Protein AF-A0AAW6RQM3-F1 (afdb_monomer_lite)

Organism: Acinetobacter johnsonii (NCBI:txid40214)

pLDDT: mean 79.22, std 14.65, range [39.81, 96.75]

Structure (mmCIF, N/CA/C/O backbone):
data_AF-A0AAW6RQM3-F1
#
_entry.id   AF-A0AAW6RQM3-F1
#
loop_
_atom_site.group_PDB
_atom_site.id
_atom_site.type_symbol
_atom_site.label_atom_id
_atom_site.label_alt_id
_atom_site.label_comp_id
_atom_site.label_asym_id
_atom_site.label_entity_id
_atom_site.label_seq_id
_atom_site.pdbx_PDB_ins_code
_atom_site.Cartn_x
_atom_site.Cartn_y
_atom_site.Cartn_z
_atom_site.occupancy
_atom_site.B_iso_or_equiv
_atom_site.auth_seq_id
_atom_site.auth_comp_id
_atom_site.auth_asym_id
_atom_site.auth_atom_id
_atom_site.pdbx_PDB_model_num
ATOM 1 N N . MET A 1 1 ? 17.556 -6.503 17.829 1.00 55.44 1 MET A N 1
ATOM 2 C CA . MET A 1 1 ? 17.021 -5.610 16.778 1.00 55.44 1 MET A CA 1
ATOM 3 C C . MET A 1 1 ? 15.930 -4.768 17.434 1.00 55.44 1 MET A C 1
ATOM 5 O O . MET A 1 1 ? 15.335 -5.289 18.369 1.00 55.44 1 MET A O 1
ATOM 9 N N . SER A 1 2 ? 15.741 -3.484 17.096 1.00 66.31 2 SER A N 1
ATOM 10 C CA . SER A 1 2 ? 14.619 -2.716 17.677 1.00 66.31 2 SER A CA 1
ATOM 11 C C . SER A 1 2 ? 13.314 -3.087 16.972 1.00 66.31 2 SER A C 1
ATOM 13 O O . SER A 1 2 ? 13.346 -3.483 15.806 1.00 66.31 2 SER A O 1
ATOM 15 N N . LEU A 1 3 ? 12.190 -2.946 17.678 1.00 62.66 3 LEU A N 1
ATOM 16 C CA . LEU A 1 3 ? 10.848 -3.241 17.168 1.00 62.66 3 LEU A CA 1
ATOM 17 C C . LEU A 1 3 ? 10.543 -2.453 15.880 1.00 62.66 3 LEU A C 1
ATOM 19 O O . LEU A 1 3 ? 9.999 -2.998 14.927 1.00 62.66 3 LEU A O 1
ATOM 23 N N . ASP A 1 4 ? 10.992 -1.198 15.818 1.00 67.12 4 ASP A N 1
ATOM 24 C CA . ASP A 1 4 ? 10.806 -0.311 14.661 1.00 67.12 4 ASP A CA 1
ATOM 25 C C . ASP A 1 4 ? 11.486 -0.858 13.401 1.00 67.12 4 ASP A C 1
ATOM 27 O O . ASP A 1 4 ? 10.948 -0.785 12.299 1.00 67.12 4 ASP A O 1
ATOM 31 N N . LYS A 1 5 ? 12.651 -1.488 13.578 1.00 61.16 5 LYS A N 1
ATOM 32 C CA . LYS A 1 5 ? 13.423 -2.073 12.483 1.00 61.16 5 LYS A CA 1
ATOM 33 C C . LYS A 1 5 ? 12.808 -3.380 11.982 1.00 61.16 5 LYS A C 1
ATOM 35 O O . LYS A 1 5 ? 12.952 -3.715 10.813 1.00 61.16 5 LYS A O 1
ATOM 40 N N . GLU A 1 6 ? 12.129 -4.124 12.855 1.00 62.62 6 GLU A N 1
ATOM 41 C CA . GLU A 1 6 ? 11.342 -5.300 12.461 1.00 62.62 6 GLU A CA 1
ATOM 42 C C . GLU A 1 6 ? 10.088 -4.890 11.683 1.00 62.62 6 GLU A C 1
ATOM 44 O O . GLU A 1 6 ? 9.779 -5.506 10.666 1.00 62.62 6 GLU A O 1
ATOM 49 N N . ILE A 1 7 ? 9.416 -3.814 12.100 1.00 66.38 7 ILE A N 1
ATOM 50 C CA . ILE A 1 7 ? 8.237 -3.274 11.410 1.00 66.38 7 ILE A CA 1
ATOM 51 C C . ILE A 1 7 ? 8.599 -2.749 10.012 1.00 66.38 7 ILE A C 1
ATOM 53 O O . ILE A 1 7 ? 7.886 -3.051 9.056 1.00 66.38 7 ILE A O 1
ATOM 57 N N . GLU A 1 8 ? 9.722 -2.039 9.857 1.00 61.75 8 GLU A N 1
ATOM 58 C CA . GLU A 1 8 ? 10.212 -1.589 8.543 1.00 61.75 8 GLU A CA 1
ATOM 59 C C . GLU A 1 8 ? 10.512 -2.755 7.592 1.00 61.75 8 GLU A C 1
ATOM 61 O O . GLU A 1 8 ? 10.130 -2.723 6.420 1.00 61.75 8 GLU A O 1
ATOM 66 N N . VAL A 1 9 ? 11.179 -3.802 8.089 1.00 70.00 9 VAL A N 1
ATOM 67 C CA . VAL A 1 9 ? 11.518 -4.987 7.285 1.00 70.00 9 VAL A CA 1
ATOM 68 C C . VAL A 1 9 ? 10.251 -5.717 6.843 1.00 70.00 9 VAL A C 1
ATOM 70 O O . VAL A 1 9 ? 10.106 -6.022 5.660 1.00 70.00 9 VAL A O 1
ATOM 73 N N . ILE A 1 10 ? 9.305 -5.926 7.763 1.00 70.62 10 ILE A N 1
ATOM 74 C CA . ILE A 1 10 ? 8.017 -6.565 7.468 1.00 70.62 10 ILE A CA 1
ATOM 75 C C . ILE A 1 10 ? 7.222 -5.732 6.453 1.00 70.62 10 ILE A C 1
ATOM 77 O O . ILE A 1 10 ? 6.669 -6.284 5.502 1.00 70.62 10 ILE A O 1
ATOM 81 N N . GLY A 1 11 ? 7.198 -4.405 6.607 1.00 65.69 11 GLY A N 1
ATOM 82 C CA . GLY A 1 11 ? 6.559 -3.499 5.652 1.00 65.69 11 GLY A CA 1
ATOM 83 C C . GLY A 1 11 ? 7.171 -3.605 4.253 1.00 65.69 11 GLY A C 1
ATOM 84 O O . GLY A 1 11 ? 6.445 -3.739 3.267 1.00 65.69 11 GLY A O 1
ATOM 85 N N . SER A 1 12 ? 8.504 -3.623 4.165 1.00 59.34 12 SER A N 1
ATOM 86 C CA . SER A 1 12 ? 9.237 -3.740 2.899 1.00 59.34 12 SER A CA 1
ATOM 87 C C . SER A 1 12 ? 9.002 -5.083 2.198 1.00 59.34 12 SER A C 1
ATOM 89 O O . SER A 1 12 ? 8.814 -5.125 0.980 1.00 59.34 12 SER A O 1
ATOM 91 N N . GLU A 1 13 ? 8.966 -6.187 2.948 1.00 68.44 13 GLU A N 1
ATOM 92 C CA . GLU A 1 13 ? 8.677 -7.513 2.392 1.00 68.44 13 GLU A CA 1
ATOM 93 C C . GLU A 1 13 ? 7.232 -7.621 1.895 1.00 68.44 13 GLU A C 1
ATOM 95 O O . GLU A 1 13 ? 7.010 -8.110 0.789 1.00 68.44 13 GLU A O 1
ATOM 100 N N . LEU A 1 14 ? 6.254 -7.088 2.635 1.00 61.41 14 LEU A N 1
ATOM 101 C CA . LEU A 1 14 ? 4.848 -7.068 2.210 1.00 61.41 14 LEU A CA 1
ATOM 102 C C . LEU A 1 14 ? 4.644 -6.309 0.890 1.00 61.41 14 LEU A C 1
ATOM 104 O O . LEU A 1 14 ? 3.842 -6.731 0.055 1.00 61.41 14 LEU A O 1
ATOM 108 N N . ILE A 1 15 ? 5.396 -5.226 0.675 1.00 60.41 15 ILE A N 1
ATOM 109 C CA . ILE A 1 15 ? 5.378 -4.450 -0.573 1.00 60.41 15 ILE A CA 1
ATOM 110 C C . ILE A 1 15 ? 6.005 -5.239 -1.733 1.00 60.41 15 ILE A C 1
ATOM 112 O O . ILE A 1 15 ? 5.509 -5.193 -2.855 1.00 60.41 15 ILE A O 1
ATOM 116 N N . LYS A 1 16 ? 7.069 -6.011 -1.492 1.00 59.16 16 LYS A N 1
ATOM 117 C CA . LYS A 1 16 ? 7.658 -6.857 -2.545 1.00 59.16 16 LYS A CA 1
ATOM 118 C C . LYS A 1 16 ? 6.693 -7.944 -3.014 1.00 59.16 16 LYS A C 1
ATOM 120 O O . LYS A 1 16 ? 6.548 -8.144 -4.214 1.00 59.16 16 LYS A O 1
ATOM 125 N N . VAL A 1 17 ? 5.983 -8.598 -2.092 1.00 58.81 17 VAL A N 1
ATOM 126 C CA . VAL A 1 17 ? 5.018 -9.655 -2.450 1.00 58.81 17 VAL A CA 1
ATOM 127 C C . VAL A 1 17 ? 3.786 -9.080 -3.171 1.00 58.81 17 VAL A C 1
ATOM 129 O O . VAL A 1 17 ? 3.161 -9.778 -3.969 1.00 58.81 17 VAL A O 1
ATOM 132 N N . SER A 1 18 ? 3.419 -7.813 -2.936 1.00 56.22 18 SER A N 1
ATOM 133 C CA . SER A 1 18 ? 2.317 -7.169 -3.667 1.00 56.22 18 SER A CA 1
ATOM 134 C C . SER A 1 18 ? 2.695 -6.782 -5.103 1.00 56.22 18 SER A C 1
ATOM 136 O O . SER A 1 18 ? 1.834 -6.836 -5.983 1.00 56.22 18 SER A O 1
ATOM 138 N N . LEU A 1 19 ? 3.971 -6.469 -5.359 1.00 57.12 19 LEU A N 1
ATOM 139 C CA . LEU A 1 19 ? 4.502 -6.182 -6.697 1.00 57.12 19 LEU A CA 1
ATOM 140 C C . LEU A 1 19 ? 4.594 -7.425 -7.601 1.00 57.12 19 LEU A C 1
ATOM 142 O O . LEU A 1 19 ? 4.492 -7.283 -8.817 1.00 57.12 19 LEU A O 1
ATOM 146 N N . ASP A 1 20 ? 4.681 -8.636 -7.036 1.00 57.03 20 ASP A N 1
ATOM 147 C CA . ASP A 1 20 ? 4.687 -9.908 -7.790 1.00 57.03 20 ASP A CA 1
ATOM 148 C C . ASP A 1 20 ? 3.310 -10.288 -8.396 1.00 57.03 20 ASP A C 1
ATOM 150 O O . ASP A 1 20 ? 3.127 -11.367 -8.963 1.00 57.03 20 ASP A O 1
ATOM 154 N N . GLY A 1 21 ? 2.319 -9.391 -8.337 1.00 54.12 21 GLY A N 1
ATOM 155 C CA . GLY A 1 21 ? 1.167 -9.417 -9.243 1.00 54.12 21 GLY A CA 1
ATOM 156 C C . GLY A 1 21 ? 0.035 -10.383 -8.884 1.00 54.12 21 GLY A C 1
ATOM 157 O O . GLY A 1 21 ? -0.908 -10.528 -9.665 1.00 54.12 21 GLY A O 1
ATOM 158 N N . ASN A 1 22 ? 0.043 -11.020 -7.710 1.00 67.38 22 ASN A N 1
ATOM 159 C CA . ASN A 1 22 ? -1.125 -11.786 -7.280 1.00 67.38 22 ASN A CA 1
ATOM 160 C C . ASN A 1 22 ? -2.126 -10.877 -6.553 1.00 67.38 22 ASN A C 1
ATOM 162 O O . ASN A 1 22 ? -1.915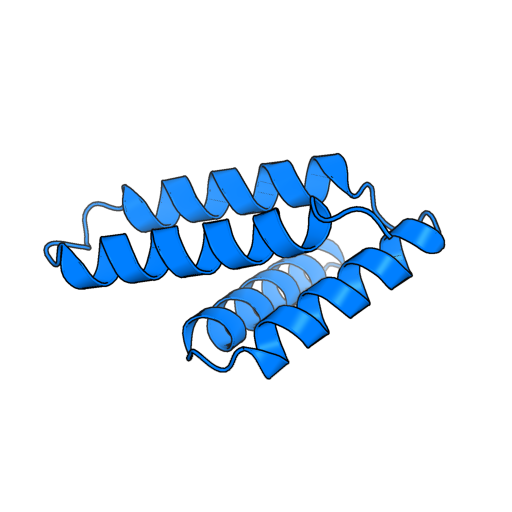 -10.476 -5.408 1.00 67.38 22 ASN A O 1
ATOM 166 N N . SER A 1 23 ? -3.253 -10.594 -7.211 1.00 73.44 23 SER A N 1
ATOM 167 C CA . SER A 1 23 ? -4.412 -9.913 -6.611 1.00 73.44 23 SER A CA 1
ATOM 168 C C . SER A 1 23 ? -4.802 -10.479 -5.236 1.00 73.44 23 SER A C 1
ATOM 170 O O . SER A 1 23 ? -5.205 -9.717 -4.360 1.00 73.44 23 SER A O 1
ATOM 172 N N . ALA A 1 24 ? -4.602 -11.782 -5.004 1.00 78.69 24 ALA A N 1
ATOM 173 C CA . ALA A 1 24 ? -4.835 -12.417 -3.711 1.00 78.69 24 ALA A CA 1
ATOM 174 C C . ALA A 1 24 ? -3.899 -11.898 -2.607 1.00 78.69 24 ALA A C 1
ATOM 176 O O . ALA A 1 24 ? -4.362 -11.667 -1.493 1.00 78.69 24 ALA A O 1
ATOM 177 N N . THR A 1 25 ? -2.613 -11.668 -2.901 1.00 82.12 25 THR A N 1
ATOM 178 C CA . THR A 1 25 ? -1.677 -11.078 -1.933 1.00 82.12 25 THR A CA 1
ATOM 179 C C . THR A 1 25 ? -2.112 -9.664 -1.585 1.00 82.12 25 THR A C 1
ATOM 181 O O . THR A 1 2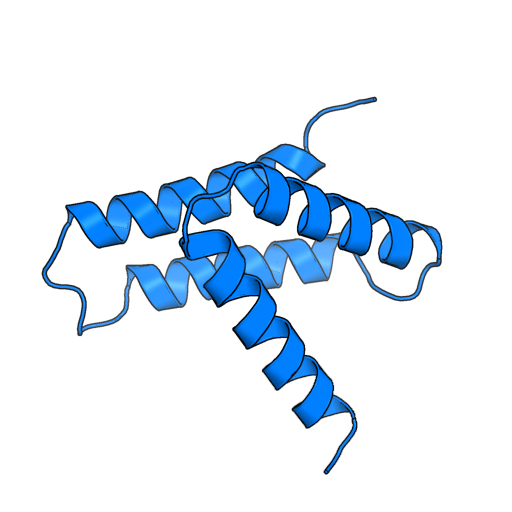5 ? -2.226 -9.340 -0.407 1.00 82.12 25 THR A O 1
ATOM 184 N N . ARG A 1 26 ? -2.401 -8.831 -2.592 1.00 84.81 26 ARG A N 1
ATOM 185 C CA . ARG A 1 26 ? -2.845 -7.446 -2.374 1.00 84.81 26 ARG A CA 1
ATOM 186 C C . ARG A 1 26 ? -4.069 -7.396 -1.455 1.00 84.81 26 ARG A C 1
ATOM 188 O O . ARG A 1 26 ? -4.061 -6.692 -0.451 1.00 84.81 26 ARG A O 1
ATOM 195 N N . LEU A 1 27 ? -5.074 -8.225 -1.741 1.00 83.88 27 LEU A N 1
ATOM 196 C CA . LEU A 1 27 ? -6.280 -8.340 -0.919 1.00 83.88 27 LEU A CA 1
ATOM 197 C C . LEU A 1 27 ? -5.991 -8.884 0.487 1.00 83.88 27 LEU A C 1
ATOM 199 O O . LEU A 1 27 ? -6.603 -8.433 1.453 1.00 83.88 27 LEU A O 1
ATOM 203 N N . LEU A 1 28 ? -5.058 -9.830 0.633 1.00 89.06 28 LEU A N 1
ATOM 204 C CA . LEU A 1 28 ? -4.651 -10.353 1.939 1.00 89.06 28 LEU A CA 1
ATOM 205 C C . LEU A 1 28 ? -3.989 -9.267 2.797 1.00 89.06 28 LEU A C 1
ATOM 207 O O . LEU A 1 28 ? -4.324 -9.135 3.974 1.00 89.06 28 LEU A O 1
ATOM 211 N N . VAL A 1 29 ? -3.104 -8.460 2.204 1.00 89.62 29 VAL A N 1
ATOM 212 C CA . VAL A 1 29 ? -2.493 -7.300 2.870 1.00 89.62 29 VAL A CA 1
ATOM 213 C C . VAL A 1 29 ? -3.566 -6.277 3.240 1.00 89.62 29 VAL A C 1
ATOM 215 O O . VAL A 1 29 ? -3.594 -5.817 4.379 1.00 89.62 29 VAL A O 1
ATOM 218 N N . GLY A 1 30 ? -4.493 -5.973 2.327 1.00 90.25 30 GLY A N 1
ATOM 219 C CA . GLY A 1 30 ? -5.628 -5.089 2.601 1.00 90.25 30 GLY A CA 1
ATOM 220 C C . GLY A 1 30 ? -6.474 -5.560 3.789 1.00 90.25 30 GLY A C 1
ATOM 221 O O . GLY A 1 30 ? -6.761 -4.785 4.703 1.00 90.25 30 GLY A O 1
ATOM 222 N N . ASN A 1 31 ? -6.797 -6.855 3.838 1.00 91.19 31 ASN A N 1
ATOM 223 C CA . ASN A 1 31 ? -7.522 -7.467 4.954 1.00 91.19 31 ASN A CA 1
ATOM 224 C C . ASN A 1 31 ? -6.753 -7.382 6.277 1.00 91.19 31 ASN A C 1
ATOM 226 O O . ASN A 1 31 ? -7.355 -7.084 7.309 1.00 91.19 31 ASN A O 1
ATOM 230 N N . LEU A 1 32 ? -5.437 -7.614 6.264 1.00 93.69 32 LEU A N 1
ATOM 231 C CA . LEU A 1 32 ? -4.602 -7.479 7.458 1.00 93.69 32 LEU A CA 1
ATOM 232 C C . LEU A 1 32 ? -4.623 -6.040 7.988 1.00 93.69 32 LEU A C 1
ATOM 234 O O . LEU A 1 32 ? -4.847 -5.831 9.178 1.00 93.69 32 LEU A O 1
ATOM 238 N N . VAL A 1 33 ? -4.449 -5.050 7.113 1.00 93.75 33 VAL A N 1
ATOM 239 C CA . VAL A 1 33 ? -4.491 -3.626 7.481 1.00 93.75 33 VAL A CA 1
ATOM 240 C C . VAL A 1 33 ? -5.853 -3.257 8.068 1.00 93.75 33 VAL A C 1
ATOM 242 O O . VAL A 1 33 ? -5.910 -2.655 9.139 1.00 93.75 33 VAL A O 1
ATOM 245 N N . ASN A 1 34 ? -6.954 -3.673 7.432 1.00 91.75 34 ASN A N 1
ATOM 246 C CA . ASN A 1 34 ? -8.305 -3.437 7.951 1.00 91.75 34 ASN A CA 1
ATOM 247 C C . ASN A 1 34 ? -8.520 -4.088 9.322 1.00 91.75 34 ASN A C 1
ATOM 249 O O . ASN A 1 34 ? -9.082 -3.460 10.221 1.00 91.75 34 ASN A O 1
ATOM 253 N N . PHE A 1 35 ? -8.036 -5.317 9.520 1.00 94.06 35 PHE A N 1
ATOM 254 C CA . PHE A 1 35 ? -8.089 -5.977 10.820 1.00 94.06 35 PHE A CA 1
ATOM 255 C C . PHE A 1 35 ? -7.327 -5.180 11.888 1.00 94.06 35 PHE A C 1
ATOM 257 O O . PHE A 1 35 ? -7.893 -4.894 12.943 1.00 94.06 35 PHE A O 1
ATOM 264 N N . LEU A 1 36 ? -6.088 -4.765 11.615 1.00 94.25 36 LEU A N 1
ATOM 265 C CA . LEU A 1 36 ? -5.268 -3.997 12.560 1.00 94.25 36 LEU A CA 1
ATOM 266 C C . LEU A 1 36 ? -5.888 -2.629 12.884 1.00 94.25 36 LEU A C 1
ATOM 268 O O . LEU A 1 36 ? -5.926 -2.234 14.052 1.00 94.25 36 LEU A O 1
ATOM 272 N N . ALA A 1 37 ? -6.435 -1.943 11.878 1.00 91.88 37 ALA A N 1
ATOM 273 C CA . ALA A 1 37 ? -7.152 -0.684 12.057 1.00 91.88 37 ALA A CA 1
ATOM 274 C C . ALA A 1 37 ? -8.426 -0.870 12.899 1.00 91.88 37 ALA A C 1
ATOM 276 O O . ALA A 1 37 ? -8.657 -0.110 13.835 1.00 91.88 37 ALA A O 1
ATOM 277 N N . SER A 1 38 ? -9.206 -1.935 12.664 1.00 94.00 38 SER A N 1
ATOM 278 C CA . SER A 1 38 ? -10.405 -2.253 13.467 1.00 94.00 38 SER A CA 1
ATOM 279 C C . SER A 1 38 ? -10.094 -2.534 14.944 1.00 94.00 38 SER A C 1
ATOM 281 O O . SER A 1 38 ? -10.972 -2.456 15.804 1.00 94.00 38 SER A O 1
ATOM 283 N N . LYS A 1 39 ? -8.835 -2.870 15.247 1.00 96.25 39 LYS A N 1
ATOM 284 C CA . LYS A 1 39 ? -8.321 -3.084 16.603 1.00 96.25 39 LYS A CA 1
ATOM 285 C C . LYS A 1 39 ? -7.652 -1.842 17.199 1.00 96.25 39 LYS A C 1
ATOM 287 O O . LYS A 1 39 ? -7.141 -1.940 18.310 1.00 96.25 39 LYS A O 1
ATOM 292 N N . ASN A 1 40 ? -7.663 -0.702 16.500 1.00 93.19 40 ASN A N 1
ATOM 293 C CA . ASN A 1 40 ? -6.944 0.525 16.865 1.00 93.19 40 ASN A CA 1
ATOM 294 C C . ASN A 1 40 ? -5.433 0.310 17.091 1.00 93.19 40 ASN A C 1
ATOM 296 O O . ASN A 1 40 ? -4.822 1.013 17.891 1.00 93.19 40 ASN A O 1
ATOM 300 N N . ILE A 1 41 ? -4.829 -0.679 16.420 1.00 96.75 41 ILE A N 1
ATOM 301 C CA . ILE A 1 41 ? -3.378 -0.933 16.499 1.00 96.75 41 ILE A CA 1
ATOM 302 C C . ILE A 1 41 ? -2.620 0.027 15.579 1.00 96.75 41 ILE A C 1
ATOM 304 O O . ILE A 1 41 ? -1.515 0.451 15.902 1.00 96.75 41 ILE A O 1
ATOM 308 N N . ILE A 1 42 ? -3.225 0.370 14.440 1.00 93.50 42 ILE A N 1
ATOM 309 C CA . ILE A 1 42 ? -2.686 1.318 13.465 1.00 93.50 42 ILE A CA 1
ATOM 310 C C . ILE A 1 42 ? -3.749 2.349 13.095 1.00 93.50 42 ILE A C 1
ATOM 312 O O . ILE A 1 42 ? -4.948 2.057 13.138 1.00 93.50 42 ILE A O 1
ATOM 316 N N . ASN A 1 43 ? -3.304 3.527 12.663 1.00 94.44 43 ASN A N 1
ATOM 317 C CA . ASN A 1 43 ? -4.151 4.494 11.983 1.00 94.44 43 ASN A CA 1
ATOM 318 C C . ASN A 1 43 ? -4.167 4.179 10.479 1.00 94.44 43 ASN A C 1
ATOM 320 O O . ASN A 1 43 ? -3.126 4.154 9.820 1.00 94.44 43 ASN A O 1
ATOM 324 N N . ARG A 1 44 ? -5.359 3.920 9.934 1.00 91.19 44 ARG A N 1
ATOM 325 C CA . ARG A 1 44 ? -5.526 3.593 8.513 1.00 91.19 44 ARG A CA 1
ATOM 326 C C . ARG A 1 44 ? -5.126 4.753 7.600 1.00 91.19 44 ARG A C 1
ATOM 328 O O . ARG A 1 44 ? -4.568 4.502 6.538 1.00 91.19 44 ARG A O 1
ATOM 335 N N . ASP A 1 45 ? -5.405 5.990 7.991 1.00 93.00 45 ASP A N 1
ATOM 336 C CA . ASP A 1 45 ? -5.154 7.150 7.134 1.00 93.00 45 ASP A CA 1
ATOM 337 C C . ASP A 1 45 ? -3.648 7.433 7.031 1.00 93.00 45 ASP A C 1
ATOM 339 O O . ASP A 1 45 ? -3.144 7.628 5.928 1.00 93.00 45 ASP A O 1
ATOM 343 N N . GLU A 1 46 ? -2.918 7.319 8.147 1.00 95.19 46 GLU A N 1
ATOM 344 C CA . GLU A 1 46 ? -1.446 7.394 8.172 1.00 95.19 46 GLU A CA 1
ATOM 345 C C . GLU A 1 46 ? -0.811 6.275 7.336 1.00 95.19 46 GLU A C 1
ATOM 347 O O . GLU A 1 46 ? 0.114 6.510 6.560 1.00 95.19 46 GLU A O 1
ATOM 352 N N . TYR A 1 47 ? -1.346 5.053 7.429 1.00 94.19 47 TYR A N 1
ATOM 353 C CA . TYR A 1 47 ? -0.910 3.948 6.577 1.00 94.19 47 TYR A CA 1
ATOM 354 C C . TYR A 1 47 ? -1.092 4.270 5.084 1.00 94.19 47 TYR A C 1
ATOM 356 O O . TYR A 1 47 ? -0.181 4.055 4.285 1.00 94.19 47 TYR A O 1
ATOM 364 N N . LEU A 1 48 ? -2.259 4.793 4.691 1.00 93.75 48 LEU A N 1
ATOM 365 C CA . LEU A 1 48 ? -2.541 5.134 3.294 1.00 93.75 48 LEU A CA 1
ATOM 366 C C . LEU A 1 48 ? -1.674 6.288 2.780 1.00 93.75 48 LEU A C 1
ATOM 368 O O . LEU A 1 48 ? -1.348 6.313 1.592 1.00 93.75 48 LEU A O 1
ATOM 372 N N . GLU A 1 49 ? -1.304 7.235 3.639 1.00 94.88 49 GLU A N 1
ATOM 373 C CA . GLU A 1 49 ? -0.336 8.283 3.313 1.00 94.88 49 GLU A CA 1
ATOM 374 C C . GLU A 1 49 ? 1.046 7.682 3.037 1.00 94.88 49 GLU A C 1
ATOM 376 O O . GLU A 1 49 ? 1.588 7.885 1.950 1.00 94.88 49 GLU A O 1
ATOM 381 N N . TYR A 1 50 ? 1.538 6.815 3.924 1.00 94.38 50 TYR A N 1
ATOM 382 C CA . TYR A 1 50 ? 2.822 6.132 3.747 1.00 94.38 50 TYR A CA 1
ATOM 383 C C . TYR A 1 50 ? 2.879 5.274 2.468 1.00 94.38 50 TYR A C 1
ATOM 385 O O . TYR A 1 50 ? 3.893 5.229 1.763 1.00 94.38 50 TYR A O 1
ATOM 393 N N . VAL A 1 51 ? 1.769 4.615 2.112 1.00 92.62 51 VAL A N 1
ATOM 394 C CA . VAL A 1 51 ? 1.643 3.864 0.850 1.00 92.62 51 VAL A CA 1
ATOM 395 C C . VAL A 1 51 ? 1.809 4.789 -0.364 1.00 92.62 51 VAL A C 1
ATOM 397 O O . VAL A 1 51 ? 2.501 4.420 -1.315 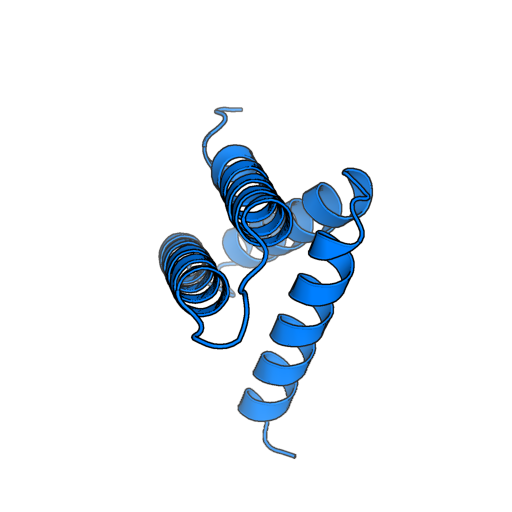1.00 92.62 51 VAL A O 1
ATOM 400 N N . LYS A 1 52 ? 1.226 5.996 -0.348 1.00 93.12 52 LYS A N 1
ATOM 401 C CA . LYS A 1 52 ? 1.381 6.981 -1.437 1.00 93.12 52 LYS A CA 1
ATOM 402 C C . LYS A 1 52 ? 2.808 7.509 -1.524 1.00 93.12 52 LYS A C 1
ATOM 404 O O . LYS A 1 52 ? 3.359 7.557 -2.619 1.00 93.12 52 LYS A O 1
ATOM 409 N N . GLU A 1 53 ? 3.418 7.846 -0.392 1.00 92.25 53 GLU A N 1
ATOM 410 C CA . GLU A 1 53 ? 4.813 8.301 -0.348 1.00 92.25 53 GLU A CA 1
ATOM 411 C C . GLU A 1 53 ? 5.760 7.242 -0.915 1.00 92.25 53 GLU A C 1
ATOM 413 O O . GLU A 1 53 ? 6.640 7.549 -1.718 1.00 92.25 53 GLU A O 1
ATOM 418 N N . THR A 1 54 ? 5.530 5.974 -0.571 1.00 90.44 54 THR A N 1
ATOM 419 C CA . THR A 1 54 ? 6.312 4.853 -1.098 1.00 90.44 54 THR A CA 1
ATOM 420 C C . THR A 1 54 ? 6.130 4.694 -2.609 1.00 90.44 54 THR A C 1
ATOM 422 O O . THR A 1 54 ? 7.115 4.515 -3.327 1.00 90.44 54 THR A O 1
ATOM 425 N N . ARG A 1 55 ? 4.892 4.792 -3.120 1.00 90.69 55 ARG A N 1
ATOM 426 C CA . ARG A 1 55 ? 4.620 4.795 -4.568 1.00 90.69 55 ARG A CA 1
ATOM 427 C C . ARG A 1 55 ? 5.410 5.899 -5.261 1.00 90.69 55 ARG A C 1
ATOM 429 O O . ARG A 1 55 ? 6.045 5.648 -6.285 1.00 90.69 55 ARG A O 1
ATOM 436 N N . ASP A 1 56 ? 5.358 7.112 -4.724 1.00 90.25 56 ASP A N 1
ATOM 437 C CA . ASP A 1 56 ? 5.984 8.288 -5.326 1.00 90.25 56 ASP A CA 1
ATOM 438 C C . ASP A 1 56 ? 7.511 8.180 -5.268 1.00 90.25 56 ASP A C 1
ATOM 440 O O . ASP A 1 56 ? 8.182 8.465 -6.254 1.00 90.25 56 ASP A O 1
ATOM 444 N N . PHE A 1 57 ? 8.072 7.676 -4.168 1.00 88.69 57 PHE A N 1
ATOM 445 C CA . PHE A 1 57 ? 9.501 7.389 -4.056 1.00 88.69 57 PHE A CA 1
ATOM 446 C C . PHE A 1 57 ? 9.966 6.363 -5.096 1.00 88.69 57 PHE A C 1
ATOM 448 O O . PHE A 1 57 ? 10.946 6.598 -5.803 1.00 88.69 57 PHE A O 1
ATOM 455 N N . LEU A 1 58 ? 9.249 5.242 -5.225 1.00 84.69 58 LEU A N 1
ATOM 456 C CA . LEU A 1 58 ? 9.611 4.180 -6.162 1.00 84.69 58 LEU A CA 1
ATOM 457 C C . LEU A 1 58 ? 9.429 4.612 -7.618 1.00 84.69 58 LEU A C 1
ATOM 459 O O . LEU A 1 58 ? 10.263 4.283 -8.450 1.00 84.69 58 LEU A O 1
ATOM 463 N N . SER A 1 59 ? 8.369 5.357 -7.932 1.00 83.50 59 SER A N 1
ATOM 464 C CA . SER A 1 59 ? 8.079 5.793 -9.304 1.00 83.50 59 SER A CA 1
ATOM 465 C C . SER A 1 59 ? 8.889 7.008 -9.768 1.00 83.50 59 SER A C 1
ATOM 467 O O . SER A 1 59 ? 9.042 7.186 -10.973 1.00 83.50 59 SER A O 1
ATOM 469 N N . ASN A 1 60 ? 9.426 7.813 -8.844 1.00 82.31 60 ASN A N 1
ATOM 470 C CA . ASN A 1 60 ? 10.307 8.949 -9.147 1.00 82.31 60 ASN A CA 1
ATOM 471 C C . ASN A 1 60 ? 11.803 8.622 -8.965 1.00 82.31 60 ASN A C 1
ATOM 473 O O . ASN A 1 60 ? 12.651 9.497 -9.152 1.00 82.31 60 ASN A O 1
ATOM 477 N N . GLY A 1 61 ? 12.143 7.393 -8.562 1.00 71.50 61 GLY A N 1
ATOM 478 C CA . GLY A 1 61 ? 13.522 6.959 -8.357 1.00 71.50 61 GLY A CA 1
ATOM 479 C C . GLY A 1 61 ? 14.335 6.992 -9.655 1.00 71.50 61 GLY A C 1
ATOM 480 O O . GLY A 1 61 ? 13.911 6.461 -10.677 1.00 71.50 61 GLY A O 1
ATOM 481 N N . ALA A 1 62 ? 15.533 7.579 -9.597 1.00 50.12 62 ALA A N 1
ATOM 482 C CA . ALA A 1 62 ? 16.410 7.843 -10.747 1.00 50.12 62 ALA A CA 1
ATOM 483 C C . ALA A 1 62 ? 16.948 6.594 -11.485 1.00 50.12 62 ALA A C 1
ATOM 485 O O . ALA A 1 62 ? 17.659 6.740 -12.474 1.00 50.12 62 ALA A O 1
ATOM 486 N N . GLU A 1 63 ? 16.634 5.384 -11.012 1.00 56.97 63 GLU A N 1
ATOM 487 C CA . GLU A 1 63 ? 17.105 4.109 -11.578 1.00 56.97 63 GLU A CA 1
ATOM 488 C C . GLU A 1 63 ? 16.039 3.361 -12.397 1.00 56.97 63 GLU A C 1
ATOM 490 O O . GLU A 1 63 ? 16.303 2.265 -12.887 1.00 56.97 63 GLU A O 1
ATOM 495 N N . L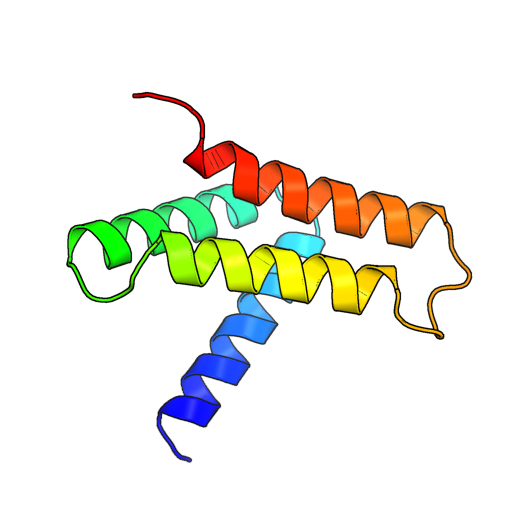EU A 1 64 ? 14.835 3.922 -12.548 1.00 61.59 64 LEU A N 1
ATOM 496 C CA . LEU A 1 64 ? 13.804 3.362 -13.420 1.00 61.59 64 LEU A CA 1
ATOM 497 C C . LEU A 1 64 ? 13.739 4.166 -14.720 1.00 61.59 64 LEU A C 1
ATOM 499 O O . LEU A 1 64 ? 13.031 5.158 -14.834 1.00 61.59 64 LEU A O 1
ATOM 503 N N . ASP A 1 65 ? 14.480 3.711 -15.717 1.00 65.94 65 ASP A N 1
ATOM 504 C CA . ASP A 1 65 ? 14.441 4.168 -17.109 1.00 65.94 65 ASP A CA 1
ATOM 505 C C . ASP A 1 65 ? 13.372 3.432 -17.948 1.00 65.94 65 ASP A C 1
ATOM 507 O O . ASP A 1 65 ? 13.255 3.634 -19.156 1.00 65.94 65 ASP A O 1
ATOM 511 N N . ASP A 1 66 ? 12.555 2.600 -17.297 1.00 79.12 66 ASP A N 1
ATOM 512 C CA . ASP A 1 66 ? 11.514 1.774 -17.904 1.00 79.12 66 ASP A CA 1
ATOM 513 C C . ASP A 1 66 ? 10.115 2.278 -17.509 1.00 79.12 66 ASP A C 1
ATOM 515 O O . ASP A 1 66 ? 9.615 2.013 -16.408 1.00 79.12 66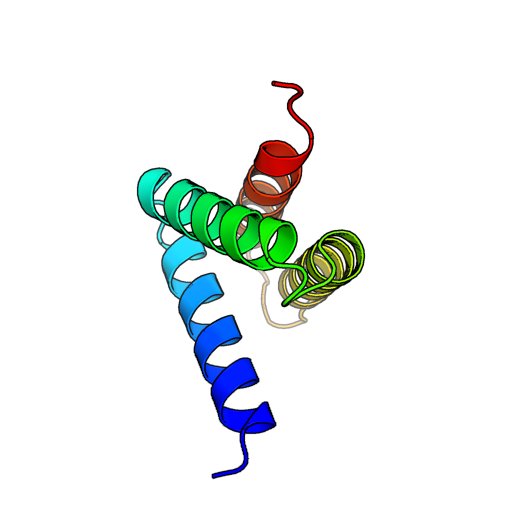 ASP A O 1
ATOM 519 N N . GLU A 1 67 ? 9.473 3.001 -18.431 1.00 82.56 67 GLU A N 1
ATOM 520 C CA . GLU A 1 67 ? 8.116 3.541 -18.268 1.00 82.56 67 GLU A CA 1
ATOM 521 C C . GLU A 1 67 ? 7.093 2.455 -17.899 1.00 82.56 67 GLU A C 1
ATOM 523 O O . GLU A 1 67 ? 6.222 2.689 -17.060 1.00 82.56 67 GLU A O 1
ATOM 528 N N . ALA A 1 68 ? 7.222 1.238 -18.445 1.00 75.81 68 ALA A N 1
ATOM 529 C CA . ALA A 1 68 ? 6.279 0.156 -18.170 1.00 75.81 68 ALA A CA 1
ATOM 530 C C . ALA A 1 68 ? 6.372 -0.329 -16.715 1.00 75.81 68 ALA A C 1
ATOM 532 O O . ALA A 1 68 ? 5.356 -0.665 -16.099 1.00 75.81 68 ALA A O 1
ATOM 533 N N . LYS A 1 69 ? 7.576 -0.331 -16.128 1.00 79.00 69 LYS A N 1
ATOM 534 C CA . LYS A 1 69 ? 7.758 -0.650 -14.703 1.00 79.00 69 LYS A CA 1
ATOM 535 C C . LYS A 1 69 ? 7.194 0.440 -13.804 1.00 79.00 69 LYS A C 1
ATOM 537 O O . LYS A 1 69 ? 6.553 0.119 -12.803 1.00 79.00 69 LYS A O 1
ATOM 542 N N . ILE A 1 70 ? 7.400 1.707 -14.158 1.00 85.06 70 ILE A N 1
ATOM 543 C CA . ILE A 1 70 ? 6.836 2.843 -13.419 1.00 85.06 70 ILE A CA 1
ATOM 544 C C . ILE A 1 70 ? 5.306 2.754 -13.399 1.00 85.06 70 ILE A C 1
ATOM 546 O O . ILE A 1 70 ? 4.694 2.883 -12.334 1.00 85.06 70 ILE A O 1
ATOM 550 N N . ASP A 1 71 ? 4.689 2.473 -14.545 1.00 85.00 71 ASP A N 1
ATOM 551 C CA . ASP A 1 71 ? 3.238 2.317 -14.656 1.00 85.00 71 ASP A CA 1
ATOM 552 C C . ASP A 1 71 ? 2.719 1.110 -13.870 1.00 85.00 71 ASP A C 1
ATOM 554 O O . ASP A 1 71 ? 1.683 1.203 -13.205 1.00 85.00 71 ASP A O 1
ATOM 558 N N . MET A 1 72 ? 3.452 -0.006 -13.869 1.00 82.81 72 MET A N 1
ATOM 559 C CA . MET A 1 72 ? 3.106 -1.180 -13.063 1.00 82.81 72 MET A CA 1
ATOM 560 C C . MET A 1 72 ? 3.137 -0.871 -11.558 1.00 82.81 72 MET A C 1
ATOM 562 O O . MET A 1 72 ? 2.220 -1.268 -10.831 1.00 82.81 72 MET A O 1
ATOM 566 N N . ILE A 1 73 ? 4.154 -0.137 -11.091 1.00 85.50 73 ILE A N 1
ATOM 567 C CA . ILE A 1 73 ? 4.263 0.313 -9.695 1.00 85.50 73 ILE A CA 1
ATOM 568 C C . ILE A 1 73 ? 3.064 1.194 -9.351 1.00 85.50 73 ILE A C 1
ATOM 570 O O . ILE A 1 73 ? 2.315 0.869 -8.431 1.00 85.50 73 ILE A O 1
ATOM 574 N N . LYS A 1 74 ? 2.822 2.262 -10.120 1.00 89.50 74 LYS A N 1
ATOM 575 C CA . LYS A 1 74 ? 1.689 3.172 -9.883 1.00 89.50 74 LYS A CA 1
ATOM 576 C C . LYS A 1 74 ? 0.364 2.415 -9.828 1.00 89.50 74 LYS A C 1
ATOM 578 O O . LYS A 1 74 ? -0.365 2.534 -8.848 1.00 89.50 74 LYS A O 1
ATOM 583 N N . THR A 1 75 ? 0.119 1.551 -10.812 1.00 88.12 75 THR A N 1
ATOM 584 C CA . THR A 1 75 ? -1.104 0.742 -10.902 1.00 88.12 75 THR A CA 1
ATOM 585 C C . THR A 1 75 ? -1.286 -0.160 -9.683 1.00 88.12 75 THR A C 1
ATOM 587 O O . THR A 1 75 ? -2.382 -0.240 -9.133 1.00 88.12 75 THR A O 1
ATOM 590 N N . THR A 1 76 ? -0.229 -0.835 -9.228 1.00 86.94 76 THR A N 1
ATOM 591 C CA . THR A 1 76 ? -0.303 -1.747 -8.074 1.00 86.94 76 THR A CA 1
ATOM 592 C C . THR A 1 76 ? -0.679 -1.006 -6.796 1.00 86.94 76 THR A C 1
ATOM 594 O O . THR A 1 76 ? -1.562 -1.447 -6.056 1.00 86.94 76 THR A O 1
ATOM 597 N N . PHE A 1 77 ? -0.041 0.138 -6.558 1.00 91.19 77 PHE A N 1
ATOM 598 C CA . PHE A 1 77 ? -0.305 0.967 -5.388 1.00 91.19 77 PHE A CA 1
ATOM 599 C C . PHE A 1 77 ? -1.701 1.593 -5.435 1.00 91.19 77 PHE A C 1
ATOM 601 O O . PHE A 1 77 ? -2.423 1.544 -4.440 1.00 91.19 77 PHE A O 1
ATOM 608 N N . ASP A 1 78 ? -2.122 2.107 -6.590 1.00 91.19 78 ASP A N 1
ATOM 609 C CA . ASP A 1 78 ? -3.452 2.692 -6.751 1.00 91.19 78 ASP A CA 1
ATOM 610 C C . ASP A 1 78 ? -4.552 1.639 -6.554 1.00 91.19 78 ASP A C 1
ATOM 612 O O . ASP A 1 78 ? -5.545 1.901 -5.877 1.00 91.19 78 ASP A O 1
ATOM 616 N N . LEU A 1 79 ? -4.365 0.417 -7.067 1.00 89.94 79 LEU A N 1
ATOM 617 C CA . LEU A 1 79 ? -5.282 -0.698 -6.813 1.00 89.94 79 LEU A CA 1
ATOM 618 C C . LEU A 1 79 ? -5.395 -1.015 -5.319 1.00 89.94 79 LEU A C 1
ATOM 620 O O . LEU A 1 79 ? -6.502 -1.212 -4.826 1.00 89.94 79 LEU A O 1
ATOM 624 N N . HIS A 1 80 ? -4.269 -1.043 -4.604 1.00 90.25 80 HIS A N 1
ATOM 625 C CA . HIS A 1 80 ? -4.257 -1.304 -3.166 1.00 90.25 80 HIS A CA 1
ATOM 626 C C . HIS A 1 80 ? -4.974 -0.203 -2.383 1.00 90.25 80 HIS A C 1
ATOM 628 O O . HIS A 1 80 ? -5.813 -0.504 -1.545 1.00 90.25 80 HIS A O 1
ATOM 634 N N . ILE A 1 81 ? -4.717 1.072 -2.691 1.00 91.94 81 ILE A N 1
ATOM 635 C CA . ILE A 1 81 ? -5.399 2.214 -2.058 1.00 91.94 81 ILE A CA 1
ATOM 636 C C . ILE A 1 81 ? -6.911 2.160 -2.323 1.00 91.94 81 ILE A C 1
ATOM 638 O O . ILE A 1 81 ? -7.712 2.367 -1.409 1.00 91.94 81 ILE A O 1
ATOM 642 N N . ASN A 1 82 ? -7.310 1.851 -3.557 1.00 89.50 82 ASN A N 1
ATOM 643 C CA . ASN A 1 82 ? -8.715 1.782 -3.955 1.00 89.50 82 ASN A CA 1
ATOM 644 C C . ASN A 1 82 ? -9.483 0.651 -3.254 1.00 89.50 82 ASN A C 1
ATOM 646 O O . ASN A 1 82 ? -10.691 0.783 -3.048 1.00 89.50 82 ASN A O 1
ATOM 650 N N . ASP A 1 83 ? -8.807 -0.425 -2.837 1.00 87.12 83 ASP A N 1
ATOM 651 C CA . ASP A 1 83 ? -9.428 -1.503 -2.057 1.00 87.12 83 ASP A CA 1
ATOM 652 C C . ASP A 1 83 ? -9.932 -1.012 -0.677 1.00 87.12 83 ASP A C 1
ATOM 654 O O . ASP A 1 83 ? -10.829 -1.629 -0.108 1.00 87.12 83 ASP A O 1
ATOM 658 N N . PHE A 1 84 ? -9.446 0.132 -0.169 1.00 86.38 84 PHE A N 1
ATOM 659 C CA . PHE A 1 84 ? -9.931 0.768 1.071 1.00 86.38 84 PHE A CA 1
ATOM 660 C C . PHE A 1 84 ? -11.002 1.844 0.851 1.00 86.38 84 PHE A C 1
ATOM 662 O O . PHE A 1 84 ? -11.611 2.306 1.816 1.00 86.38 84 PHE A O 1
ATOM 669 N N . GLN A 1 85 ? -11.206 2.285 -0.393 1.00 79.50 85 GLN A N 1
ATOM 670 C CA . GLN A 1 85 ? -12.170 3.338 -0.731 1.00 79.50 85 GLN A CA 1
ATOM 671 C C . GLN A 1 85 ? -13.546 2.790 -1.107 1.00 79.50 85 GLN A C 1
ATOM 673 O O . GLN A 1 85 ? -14.515 3.551 -1.148 1.00 79.50 85 GLN A O 1
ATOM 678 N N . LYS A 1 86 ? -13.658 1.489 -1.401 1.00 58.19 86 LYS A N 1
ATOM 679 C CA . LYS A 1 86 ? -14.961 0.889 -1.681 1.00 58.19 86 LYS A CA 1
ATOM 680 C C . LYS A 1 86 ? -15.806 0.858 -0.400 1.00 58.19 86 LYS A C 1
ATOM 682 O O . LYS A 1 86 ? -15.320 0.359 0.614 1.00 58.19 86 LYS A O 1
ATOM 687 N N . PRO A 1 87 ? -17.046 1.379 -0.437 1.00 45.97 87 PRO A N 1
ATOM 688 C CA . PRO A 1 87 ? -17.974 1.217 0.668 1.00 45.97 87 PRO A CA 1
ATOM 689 C C . PRO A 1 87 ? -18.362 -0.260 0.807 1.00 45.97 87 PRO A C 1
ATOM 691 O O . PRO A 1 87 ? -18.420 -0.976 -0.197 1.00 45.97 87 PRO A O 1
ATOM 694 N N . GLU A 1 88 ? -18.615 -0.676 2.051 1.00 39.81 88 GLU A N 1
ATOM 695 C CA . GLU A 1 88 ? -19.371 -1.89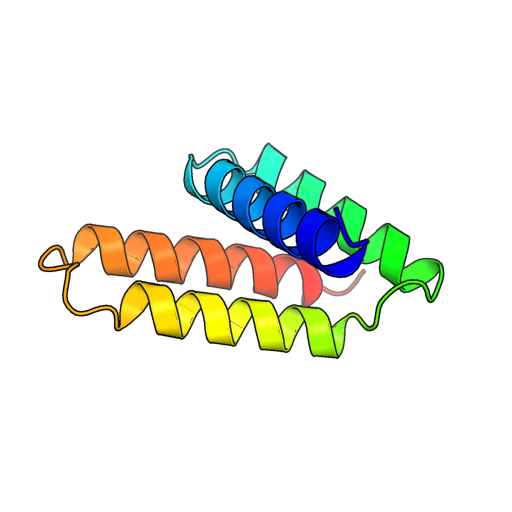5 2.375 1.00 39.81 88 GLU A CA 1
ATOM 696 C C . GLU A 1 88 ? -20.728 -1.935 1.654 1.00 39.81 88 GLU A C 1
ATOM 698 O O . GLU A 1 88 ? -21.372 -0.864 1.526 1.00 39.81 88 GLU A O 1
#

Secondary structure (DSSP, 8-state):
--HHHHHHHHHHHHHHHHHTT-HHHHHHHHHHHHHHHHTTSS-HHHHHHHHHHHHHHHHS-TT---HHHHHHHHHHHHHHHHTTTS--

Sequence (88 aa):
MSLDKEIEVIGSELIKVSLDGNSATRLLVGNLVNFLASKNIINRDEYLEYVKETRDFLSNGAELDDEAKIDMIKTTFDLHINDFQKPE

Foldseek 3Di:
DDPVVVVVVVVVVLLVVLLVDPPVSLVVVLVVLVVCVVVVVDDSVVVLVVLVVVLCCVLVPPPPPDPVSNVSSNVSSVVSSVVVVDDD

Radius of gyration: 13.59 Å; chains: 1; bounding box: 36×21×36 Å